Protein AF-A0A355XSA1-F1 (afdb_monomer_lite)

Secondary structure (DSSP, 8-state):
-PPP-HHHHHHHHHHTTSEE--S---TT--SS-EEEE-TT--EEEE-HIIIIIT----TTTSPSSSS--SSPPPB-HHHHHHH-HHHHHHHGGGS-TT----B-GGGGTT------

pLDDT: mean 87.04, std 13.86, range [40.59, 98.75]

Radius of gyration: 16.14 Å; chains: 1; bounding box: 44×33×39 Å

Structure (mmCIF, N/CA/C/O backbone):
data_AF-A0A355XSA1-F1
#
_entry.id   AF-A0A355XSA1-F1
#
loop_
_atom_site.group_PDB
_atom_site.id
_atom_site.type_symbol
_atom_site.label_atom_id
_atom_site.label_alt_id
_atom_site.label_comp_id
_atom_site.label_asym_id
_atom_site.label_entity_id
_atom_site.label_seq_id
_atom_site.pdbx_PDB_ins_code
_atom_site.Cartn_x
_atom_site.Cartn_y
_atom_site.Cartn_z
_atom_site.occupancy
_atom_site.B_iso_or_equiv
_atom_site.auth_seq_id
_atom_site.auth_comp_id
_atom_site.auth_asym_id
_atom_site.auth_atom_id
_atom_site.pdbx_PDB_model_num
ATOM 1 N N . MET A 1 1 ? -21.747 13.529 6.418 1.00 57.88 1 MET A N 1
ATOM 2 C CA . MET A 1 1 ? -20.567 12.806 5.899 1.00 57.88 1 MET A CA 1
ATOM 3 C C . MET A 1 1 ? -20.418 11.531 6.701 1.00 57.88 1 MET A C 1
ATOM 5 O O . MET A 1 1 ? -20.405 11.619 7.922 1.00 57.88 1 MET A O 1
ATOM 9 N N . SER A 1 2 ? -20.384 10.373 6.045 1.00 77.06 2 SER A N 1
ATOM 10 C CA . SER A 1 2 ? -20.001 9.115 6.690 1.00 77.06 2 SER A CA 1
ATOM 11 C C . SER A 1 2 ? -18.495 9.126 6.955 1.00 77.06 2 SER A C 1
ATOM 13 O O . SER A 1 2 ? -17.724 9.614 6.130 1.00 77.06 2 SER A O 1
ATOM 15 N N . LEU A 1 3 ? -18.091 8.639 8.125 1.00 93.38 3 LEU A N 1
ATOM 16 C CA . LEU A 1 3 ? -16.687 8.458 8.486 1.00 93.38 3 LEU A CA 1
ATOM 17 C C . LEU A 1 3 ? -16.184 7.123 7.923 1.00 93.38 3 LEU A C 1
ATOM 19 O O . LEU A 1 3 ? -16.966 6.179 7.827 1.00 93.38 3 LEU A O 1
ATOM 23 N N . PHE A 1 4 ? -14.899 7.044 7.572 1.00 96.00 4 PHE A N 1
ATOM 24 C CA . PHE A 1 4 ? -14.307 5.809 7.057 1.00 96.00 4 PHE A CA 1
ATOM 25 C C . PHE A 1 4 ? -14.187 4.726 8.131 1.00 96.00 4 PHE A C 1
ATOM 27 O O . PHE A 1 4 ? -13.871 5.004 9.289 1.00 96.00 4 PHE A O 1
ATOM 34 N N . THR A 1 5 ? -14.421 3.489 7.712 1.00 97.75 5 THR A N 1
ATOM 35 C CA . THR A 1 5 ? -14.353 2.265 8.515 1.00 97.75 5 THR A CA 1
ATOM 36 C C . THR A 1 5 ? -13.221 1.354 8.033 1.00 97.75 5 THR A C 1
ATOM 38 O O . THR A 1 5 ? -12.612 1.596 6.987 1.00 97.75 5 THR A O 1
ATOM 41 N N . ILE A 1 6 ? -12.966 0.255 8.754 1.00 98.25 6 ILE A N 1
ATOM 42 C CA . ILE A 1 6 ? -11.968 -0.739 8.330 1.00 98.25 6 ILE A CA 1
ATOM 43 C C . ILE A 1 6 ? -12.316 -1.367 6.972 1.00 98.25 6 ILE A C 1
ATOM 45 O O . ILE A 1 6 ? -11.428 -1.638 6.166 1.00 98.25 6 ILE A O 1
ATOM 49 N N . GLU A 1 7 ? -13.604 -1.528 6.668 1.00 98.38 7 GLU A N 1
ATOM 50 C CA . GLU A 1 7 ? -14.068 -2.058 5.382 1.00 98.38 7 GLU A CA 1
ATOM 51 C C . GLU A 1 7 ? -13.709 -1.117 4.227 1.00 98.38 7 GLU A C 1
ATOM 53 O O . GLU A 1 7 ? -13.369 -1.566 3.131 1.00 98.38 7 GLU A O 1
ATOM 58 N N . ASP A 1 8 ? -13.728 0.196 4.466 1.00 98.00 8 ASP A N 1
ATOM 59 C CA . ASP A 1 8 ? -13.303 1.181 3.473 1.00 98.00 8 ASP A CA 1
ATOM 60 C C . ASP A 1 8 ? -11.792 1.099 3.230 1.00 98.00 8 ASP A C 1
ATOM 62 O O . ASP A 1 8 ? -11.349 1.204 2.086 1.00 98.00 8 ASP A O 1
ATOM 66 N N . MET A 1 9 ? -10.998 0.828 4.272 1.00 98.38 9 MET A N 1
ATOM 67 C CA . MET A 1 9 ? -9.553 0.602 4.131 1.00 98.38 9 MET A CA 1
ATOM 68 C C . MET A 1 9 ? -9.256 -0.683 3.359 1.00 98.38 9 MET A C 1
ATOM 70 O O . MET A 1 9 ? -8.373 -0.705 2.503 1.00 98.38 9 MET A O 1
ATOM 74 N N . GLN A 1 10 ? -10.022 -1.747 3.601 1.00 98.62 10 GLN A N 1
ATOM 75 C CA . GLN A 1 10 ? -9.908 -2.999 2.853 1.00 98.62 10 GLN A CA 1
ATOM 76 C C . GLN A 1 10 ? -10.260 -2.803 1.372 1.00 98.62 10 GLN A C 1
ATOM 78 O O . GLN A 1 10 ? -9.518 -3.270 0.505 1.00 98.62 10 GLN A O 1
ATOM 83 N N . LYS A 1 11 ? -11.327 -2.053 1.062 1.00 98.25 11 LYS A N 1
ATOM 84 C CA . LYS A 1 11 ? -11.684 -1.684 -0.321 1.00 98.25 11 LYS A CA 1
ATOM 85 C C . LYS A 1 11 ? -10.604 -0.827 -0.975 1.00 98.25 11 LYS A C 1
ATOM 87 O O . LYS A 1 11 ? -10.234 -1.082 -2.118 1.00 98.25 11 LYS A O 1
ATOM 92 N N . ALA A 1 12 ? -10.070 0.158 -0.256 1.00 97.44 12 ALA A N 1
ATOM 93 C CA . ALA A 1 12 ? -8.989 0.998 -0.754 1.00 97.44 12 ALA A CA 1
ATOM 94 C C . ALA A 1 12 ? -7.725 0.190 -1.059 1.00 97.44 12 ALA A C 1
ATOM 96 O O . ALA A 1 12 ? -7.102 0.387 -2.102 1.00 97.44 12 ALA A O 1
ATOM 97 N N . ALA A 1 13 ? -7.369 -0.750 -0.182 1.00 98.00 13 ALA A N 1
ATOM 98 C CA . ALA A 1 13 ? -6.248 -1.642 -0.415 1.00 98.00 13 ALA A CA 1
ATOM 99 C C . ALA A 1 13 ? -6.466 -2.513 -1.653 1.00 98.00 13 ALA A C 1
ATOM 101 O O . ALA A 1 13 ? -5.574 -2.597 -2.494 1.00 98.00 13 ALA A O 1
ATOM 102 N N . ALA A 1 14 ? -7.661 -3.092 -1.802 1.00 98.12 14 ALA A N 1
ATOM 103 C CA . ALA A 1 14 ? -8.019 -3.892 -2.969 1.00 98.12 14 ALA A CA 1
ATOM 104 C C . ALA A 1 14 ? -7.949 -3.070 -4.266 1.00 98.12 14 ALA A C 1
ATOM 106 O O . ALA A 1 14 ? -7.400 -3.534 -5.262 1.00 98.12 14 ALA A O 1
ATOM 107 N N . PHE A 1 15 ? -8.414 -1.817 -4.245 1.00 96.56 15 PHE A N 1
ATOM 108 C CA . PHE A 1 15 ? -8.309 -0.911 -5.391 1.00 96.56 15 PHE A CA 1
ATOM 109 C C . PHE A 1 15 ? -6.858 -0.542 -5.738 1.00 96.56 15 PHE A C 1
ATOM 111 O O . PHE A 1 15 ? -6.558 -0.187 -6.875 1.00 96.56 15 PHE A O 1
ATOM 118 N N . ARG A 1 16 ? -5.937 -0.688 -4.784 1.00 95.94 16 ARG A N 1
ATOM 119 C CA . ARG A 1 16 ? -4.489 -0.564 -4.992 1.00 95.94 16 ARG A CA 1
ATOM 120 C C . ARG A 1 16 ? -3.782 -1.888 -5.282 1.00 95.94 16 ARG A C 1
ATOM 122 O O . ARG A 1 16 ? -2.551 -1.944 -5.263 1.00 95.94 16 ARG A O 1
ATOM 129 N N . GLY A 1 17 ? -4.540 -2.956 -5.519 1.00 96.00 17 GLY A N 1
ATOM 130 C CA . GLY A 1 17 ? -3.990 -4.275 -5.819 1.00 96.00 17 GLY A CA 1
ATOM 131 C C . GLY A 1 17 ? -3.516 -5.074 -4.614 1.00 96.00 17 GLY A C 1
ATOM 132 O O . GLY A 1 17 ? -2.810 -6.063 -4.773 1.00 96.00 17 GLY A O 1
ATOM 133 N N . GLY A 1 18 ? -3.833 -4.633 -3.401 1.00 97.25 18 GLY A N 1
ATOM 134 C CA . GLY A 1 18 ? -3.333 -5.227 -2.171 1.00 97.25 18 GLY A CA 1
ATOM 135 C C . GLY A 1 18 ? -4.417 -5.521 -1.142 1.00 97.25 18 GLY A C 1
ATOM 136 O O . GLY A 1 18 ? -5.593 -5.683 -1.462 1.00 97.25 18 GLY A O 1
ATOM 137 N N . LYS A 1 19 ? -4.003 -5.619 0.122 1.00 98.56 19 LYS A N 1
ATOM 138 C CA . LYS A 1 19 ? -4.853 -5.957 1.268 1.00 98.56 19 LYS A CA 1
ATOM 139 C C . LYS A 1 19 ? -4.554 -5.033 2.443 1.00 98.56 19 LYS A C 1
ATOM 141 O O . LYS A 1 19 ? -3.395 -4.730 2.710 1.00 98.56 19 LYS A O 1
ATOM 146 N N . CYS A 1 20 ? -5.593 -4.623 3.160 1.00 98.69 20 CYS A N 1
ATOM 147 C CA . CYS A 1 20 ? -5.446 -4.137 4.526 1.00 98.69 20 CYS A CA 1
ATOM 148 C C . CYS A 1 20 ? -5.480 -5.375 5.430 1.00 98.69 20 CYS A C 1
ATOM 150 O O . CYS A 1 20 ? -6.414 -6.173 5.344 1.00 98.69 20 CYS A O 1
ATOM 152 N N . LEU A 1 21 ? -4.423 -5.581 6.209 1.00 98.75 21 LEU A N 1
ATOM 153 C CA . LEU A 1 21 ? -4.255 -6.735 7.093 1.00 98.75 21 LEU A CA 1
ATOM 154 C C . LEU A 1 21 ? -4.812 -6.477 8.498 1.00 98.75 21 LEU A C 1
ATOM 156 O O . LEU A 1 21 ? -5.050 -7.430 9.237 1.00 98.75 21 LEU A O 1
ATOM 160 N N . SER A 1 22 ? -5.019 -5.211 8.867 1.00 98.50 22 SER A N 1
ATOM 161 C CA . SER A 1 22 ? -5.683 -4.851 10.117 1.00 98.50 22 SER A CA 1
ATOM 162 C C . SER A 1 22 ? -7.142 -5.319 10.119 1.00 98.50 22 SER A C 1
ATOM 164 O O . SER A 1 22 ? -7.861 -5.177 9.129 1.00 98.50 22 SER A O 1
ATOM 166 N N . ALA A 1 23 ? -7.579 -5.873 11.250 1.00 98.12 23 ALA A N 1
ATOM 167 C CA . ALA A 1 23 ? -8.949 -6.356 11.433 1.00 98.12 23 ALA A CA 1
ATOM 168 C C . ALA A 1 23 ? -9.912 -5.260 11.917 1.00 98.12 23 ALA A C 1
ATOM 170 O O . ALA A 1 23 ? -11.117 -5.364 11.707 1.00 98.12 23 ALA A O 1
ATOM 171 N N . GLU A 1 24 ? -9.384 -4.208 12.543 1.00 97.31 24 GLU A N 1
ATOM 172 C CA . GLU A 1 24 ? -10.166 -3.130 13.140 1.00 97.31 24 GLU A CA 1
ATOM 173 C C . GLU A 1 24 ? -9.478 -1.772 12.978 1.00 97.31 24 GLU A C 1
ATOM 175 O O . GLU A 1 24 ? -8.263 -1.681 12.790 1.00 97.31 24 GLU A O 1
ATOM 180 N N . MET A 1 25 ? -10.284 -0.714 13.053 1.00 97.44 25 MET A N 1
ATOM 181 C CA . MET A 1 25 ? -9.837 0.665 13.216 1.00 97.44 25 MET A CA 1
ATOM 182 C C . MET A 1 25 ? -10.912 1.457 13.958 1.00 97.44 25 MET A C 1
ATOM 184 O O . MET A 1 25 ? -12.104 1.156 13.843 1.00 97.44 25 MET A O 1
ATOM 188 N N . THR A 1 26 ? -10.511 2.522 14.645 1.00 97.88 26 THR A N 1
ATOM 189 C CA . THR A 1 26 ? -11.465 3.519 15.133 1.00 97.88 26 THR A CA 1
ATOM 190 C C . THR A 1 26 ? -12.102 4.225 13.935 1.00 97.88 26 THR A C 1
ATOM 192 O O . THR A 1 26 ? -11.406 4.760 13.073 1.00 97.88 26 THR A O 1
ATOM 195 N N . GLN A 1 27 ? -13.434 4.224 13.859 1.00 97.56 27 GLN A N 1
ATOM 196 C CA . GLN A 1 27 ? -14.155 4.851 12.752 1.00 97.56 27 GLN A CA 1
ATOM 197 C C . GLN A 1 27 ? -13.793 6.340 12.635 1.00 97.56 27 GLN A C 1
ATOM 199 O O . GLN A 1 27 ? -13.964 7.112 13.576 1.00 97.56 27 GLN A O 1
ATOM 204 N N . GLY A 1 28 ? -13.339 6.749 11.451 1.00 96.44 28 GLY A N 1
ATOM 205 C CA . GLY A 1 28 ? -12.919 8.120 11.165 1.00 96.44 28 GLY A CA 1
ATOM 206 C C . GLY A 1 28 ? -11.522 8.491 11.662 1.00 96.44 28 GLY A C 1
ATOM 207 O O . GLY A 1 28 ? -11.154 9.656 11.535 1.00 96.44 28 GLY A O 1
ATOM 208 N N . ASP A 1 29 ? -10.748 7.545 12.193 1.00 97.56 29 ASP A N 1
ATOM 209 C CA . ASP A 1 29 ? -9.342 7.764 12.531 1.00 97.56 29 ASP A CA 1
ATOM 210 C C . ASP A 1 29 ? -8.465 7.678 11.275 1.00 97.56 29 ASP A C 1
ATOM 212 O O . ASP A 1 29 ? -8.482 6.694 10.537 1.00 97.56 29 ASP A O 1
ATOM 216 N N . TRP A 1 30 ? -7.706 8.741 11.025 1.00 97.31 30 TRP A N 1
ATOM 217 C CA . TRP A 1 30 ? -6.832 8.885 9.862 1.00 97.31 30 TRP A CA 1
ATOM 218 C C . TRP A 1 30 ? -5.346 8.744 10.192 1.00 97.31 30 TRP A C 1
ATOM 220 O O . TRP A 1 30 ? -4.519 8.684 9.276 1.00 97.31 30 TRP A O 1
ATOM 230 N N . ASP A 1 31 ? -5.010 8.751 11.479 1.00 97.88 31 ASP A N 1
ATOM 231 C CA . ASP A 1 31 ? -3.659 8.913 12.003 1.00 97.88 31 ASP A CA 1
ATOM 232 C C . ASP A 1 31 ? -3.079 7.591 12.484 1.00 97.88 31 ASP A C 1
ATOM 234 O O . ASP A 1 31 ? -1.898 7.331 12.244 1.00 97.88 31 ASP A O 1
ATOM 238 N N . THR A 1 32 ? -3.901 6.740 13.104 1.00 98.25 32 THR A N 1
ATOM 239 C CA . THR A 1 32 ? -3.441 5.437 13.588 1.00 98.25 32 THR A CA 1
ATOM 240 C C . THR A 1 32 ? -2.956 4.570 12.419 1.00 98.25 32 THR A C 1
ATOM 242 O O . THR A 1 32 ? -3.703 4.347 11.460 1.00 98.25 32 THR A O 1
ATOM 245 N N . PRO A 1 33 ? -1.703 4.078 12.457 1.00 98.50 33 PRO A N 1
ATOM 246 C CA . PRO A 1 33 ? -1.187 3.214 11.409 1.00 98.50 33 PRO A CA 1
ATOM 247 C C . PRO A 1 33 ? -1.922 1.873 11.344 1.00 98.50 33 PRO A C 1
ATOM 249 O O . PRO A 1 33 ? -2.236 1.268 12.366 1.00 98.50 33 PRO A O 1
ATOM 252 N N . LEU A 1 34 ? -2.153 1.403 10.121 1.00 98.75 34 LEU A N 1
ATOM 253 C CA . LEU A 1 34 ? -2.680 0.076 9.819 1.00 98.75 34 LEU A CA 1
ATOM 254 C C . LEU A 1 34 ? -1.610 -0.750 9.102 1.00 98.75 34 LEU A C 1
ATOM 256 O O . LEU A 1 34 ? -0.662 -0.203 8.531 1.00 98.75 34 LEU A O 1
ATOM 260 N N . GLU A 1 35 ? -1.795 -2.065 9.111 1.00 98.75 35 GLU A N 1
ATOM 261 C CA . GLU A 1 35 ? -0.953 -3.010 8.387 1.00 98.75 35 GLU A CA 1
ATOM 262 C C . GLU A 1 35 ? -1.508 -3.234 6.979 1.00 98.75 35 GLU A C 1
ATOM 264 O O . GLU A 1 35 ? -2.699 -3.502 6.795 1.00 98.75 35 GLU A O 1
ATOM 269 N N . TRP A 1 36 ? -0.639 -3.164 5.975 1.00 98.69 36 TRP A N 1
ATOM 270 C CA . TRP A 1 36 ? -0.992 -3.302 4.564 1.00 98.69 36 TRP A CA 1
ATOM 271 C C . TRP A 1 36 ? -0.102 -4.335 3.882 1.00 98.69 36 TRP A C 1
ATOM 273 O O . TRP A 1 36 ? 1.007 -4.627 4.329 1.00 98.69 36 TRP A O 1
ATOM 283 N N . GLN A 1 37 ? -0.581 -4.871 2.766 1.00 98.44 37 GLN A N 1
ATOM 284 C CA . GLN A 1 37 ? 0.179 -5.731 1.870 1.00 98.44 37 GLN A CA 1
ATOM 285 C C . GLN A 1 37 ? -0.086 -5.326 0.419 1.00 98.44 37 GLN A C 1
ATOM 287 O O . GLN A 1 37 ? -1.246 -5.193 0.041 1.00 98.44 37 GLN A O 1
ATOM 292 N N . CYS A 1 38 ? 0.949 -5.147 -0.404 1.00 96.56 38 CYS A N 1
ATOM 293 C CA . CYS A 1 38 ? 0.774 -4.909 -1.844 1.00 96.56 38 CYS A CA 1
ATOM 294 C C . CYS A 1 38 ? 0.630 -6.220 -2.640 1.00 96.56 38 CYS A C 1
ATOM 296 O O . CYS A 1 38 ? 0.771 -7.308 -2.081 1.00 96.56 38 CYS A O 1
ATOM 298 N N . ALA A 1 39 ? 0.386 -6.119 -3.950 1.00 95.06 39 ALA A N 1
ATOM 299 C CA . ALA A 1 39 ? 0.267 -7.271 -4.851 1.00 95.06 39 ALA A CA 1
ATOM 300 C C . ALA A 1 39 ? 1.495 -8.202 -4.828 1.00 95.06 39 ALA A C 1
ATOM 302 O O . ALA A 1 39 ? 1.348 -9.417 -4.901 1.00 95.06 39 ALA A O 1
ATOM 303 N N . GLU A 1 40 ? 2.692 -7.635 -4.643 1.00 91.75 40 GLU A N 1
ATOM 304 C CA . GLU A 1 40 ? 3.965 -8.369 -4.560 1.00 91.75 40 GLU A CA 1
ATOM 305 C C . GLU A 1 40 ? 4.186 -9.059 -3.204 1.00 91.75 40 GLU A C 1
ATOM 307 O O . GLU A 1 40 ? 5.194 -9.724 -2.985 1.00 91.75 40 GLU A O 1
ATOM 312 N N . GLY A 1 41 ? 3.262 -8.889 -2.256 1.00 95.38 41 GLY A N 1
ATOM 313 C CA . GLY A 1 41 ? 3.334 -9.509 -0.936 1.00 95.38 41 GLY A CA 1
ATOM 314 C C . GLY A 1 41 ? 4.116 -8.715 0.113 1.00 95.38 41 GLY A C 1
ATOM 315 O O . GLY A 1 41 ? 4.056 -9.094 1.288 1.00 95.38 41 GLY A O 1
ATOM 316 N N . HIS A 1 42 ? 4.771 -7.604 -0.255 1.00 94.81 42 HIS A N 1
ATOM 317 C CA . HIS A 1 42 ? 5.450 -6.718 0.697 1.00 94.81 42 HIS A CA 1
ATOM 318 C C . HIS A 1 42 ? 4.468 -6.184 1.734 1.00 94.81 42 HIS A C 1
ATOM 320 O O . HIS A 1 42 ? 3.392 -5.692 1.382 1.00 94.81 42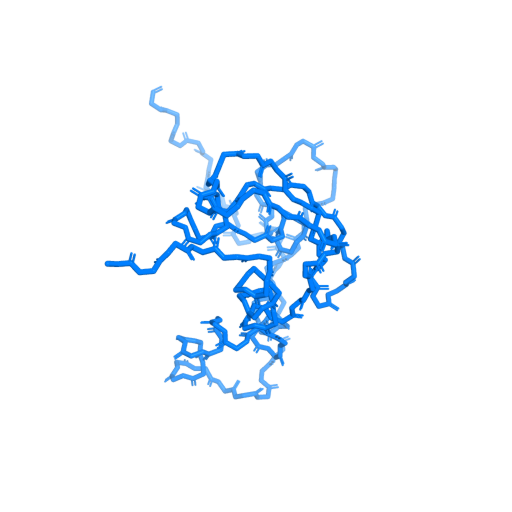 HIS A O 1
ATOM 326 N N . ARG A 1 43 ? 4.855 -6.271 3.008 1.00 98.00 43 ARG A N 1
ATOM 327 C CA . ARG A 1 43 ? 4.077 -5.770 4.142 1.00 98.00 43 ARG A CA 1
ATOM 328 C C . ARG A 1 43 ? 4.654 -4.453 4.623 1.00 98.00 43 ARG A C 1
ATOM 330 O O . ARG A 1 43 ? 5.869 -4.322 4.730 1.00 98.00 43 ARG A O 1
ATOM 337 N N . PHE A 1 44 ? 3.786 -3.498 4.919 1.00 97.62 44 PHE A N 1
ATOM 338 C CA . PHE A 1 44 ? 4.195 -2.188 5.402 1.00 97.62 44 PHE A CA 1
ATOM 339 C C . PHE A 1 44 ? 3.113 -1.568 6.280 1.00 97.62 44 PHE A C 1
ATOM 341 O O . PHE A 1 44 ? 1.922 -1.844 6.125 1.00 97.62 44 PHE A O 1
ATOM 348 N N . THR A 1 45 ? 3.551 -0.688 7.171 1.00 98.25 45 THR A N 1
ATOM 349 C CA . THR A 1 45 ? 2.695 0.028 8.113 1.00 98.25 45 THR A CA 1
ATOM 350 C C . THR A 1 45 ? 2.534 1.471 7.646 1.00 98.25 45 THR A C 1
ATOM 352 O O . THR A 1 45 ? 3.521 2.160 7.385 1.00 98.25 45 THR A O 1
ATOM 355 N N . ALA A 1 46 ? 1.295 1.943 7.526 1.00 98.12 46 ALA A N 1
ATOM 356 C CA . ALA A 1 46 ? 0.995 3.323 7.143 1.00 98.12 46 ALA A CA 1
ATOM 357 C C . ALA A 1 46 ? -0.383 3.741 7.663 1.00 98.12 46 ALA A C 1
ATOM 359 O O . ALA A 1 46 ? -1.280 2.910 7.805 1.00 98.12 46 ALA A O 1
ATOM 360 N N . SER A 1 47 ? -0.577 5.029 7.934 1.00 98.25 47 SER A N 1
ATOM 361 C CA . SER A 1 47 ? -1.895 5.540 8.320 1.00 98.25 47 SER A CA 1
ATOM 362 C C . SER A 1 47 ? -2.812 5.722 7.103 1.00 98.25 47 SER A C 1
ATOM 364 O O . SER A 1 47 ? -2.315 5.934 5.987 1.00 98.25 47 SER A O 1
ATOM 366 N N . PRO A 1 48 ? -4.148 5.707 7.285 1.00 98.06 48 PRO A N 1
ATOM 367 C CA . PRO A 1 48 ? -5.091 6.040 6.220 1.00 98.06 48 PRO A CA 1
ATOM 368 C C . PRO A 1 48 ? -4.783 7.373 5.539 1.00 98.06 48 PRO A C 1
ATOM 370 O O . PRO A 1 48 ? -4.947 7.485 4.328 1.00 98.06 48 PRO A O 1
ATOM 373 N N . ARG A 1 49 ? -4.277 8.378 6.270 1.00 97.69 49 ARG A N 1
ATOM 374 C CA . ARG A 1 49 ? -3.875 9.659 5.667 1.00 97.69 49 ARG A CA 1
ATOM 375 C C . ARG A 1 49 ? -2.717 9.502 4.697 1.00 97.69 49 ARG A C 1
ATOM 377 O O . ARG A 1 49 ? -2.786 10.039 3.597 1.00 97.69 49 ARG A O 1
ATOM 384 N N . VAL A 1 50 ? -1.674 8.771 5.077 1.00 96.75 50 VAL A N 1
ATOM 385 C CA . VAL A 1 50 ? -0.516 8.530 4.202 1.00 96.75 50 VAL A CA 1
ATOM 386 C C . VAL A 1 50 ? -0.944 7.771 2.949 1.00 96.75 50 VAL A C 1
ATOM 388 O O . VAL A 1 50 ? -0.563 8.149 1.841 1.00 96.75 50 VAL A O 1
ATOM 391 N N . VAL A 1 51 ? -1.787 6.750 3.126 1.00 96.38 51 VAL A N 1
ATOM 392 C CA . VAL A 1 51 ? -2.288 5.925 2.028 1.00 96.38 51 VAL A CA 1
ATOM 393 C C . VAL A 1 51 ? -3.225 6.731 1.136 1.00 96.38 51 VAL A C 1
ATOM 395 O O . VAL A 1 51 ? -2.890 6.998 -0.012 1.00 96.38 51 VAL A O 1
ATOM 398 N N . LEU A 1 52 ? -4.382 7.152 1.637 1.00 95.31 52 LEU A N 1
ATOM 399 C CA . LEU A 1 52 ? -5.467 7.706 0.828 1.00 95.31 52 LEU A CA 1
ATOM 400 C C . LEU A 1 52 ? -5.242 9.154 0.396 1.00 95.31 52 LEU A C 1
ATOM 402 O O . LEU A 1 52 ? -5.522 9.477 -0.754 1.00 95.31 52 LEU A O 1
ATOM 406 N N . LEU A 1 53 ? -4.757 10.016 1.295 1.00 94.31 53 LEU A N 1
ATOM 407 C CA . LEU A 1 53 ? -4.567 11.442 1.004 1.00 94.31 53 LEU A CA 1
ATOM 408 C C . LEU A 1 53 ? -3.176 11.719 0.425 1.00 94.31 53 LEU A C 1
ATOM 410 O O . LEU A 1 53 ? -3.052 12.480 -0.527 1.00 94.31 53 LEU A O 1
ATOM 414 N N . GLY A 1 54 ? -2.139 11.092 0.986 1.00 93.75 54 GLY A N 1
ATOM 415 C CA . GLY A 1 54 ? -0.761 11.243 0.516 1.00 93.75 54 GLY A CA 1
ATOM 416 C C . GLY A 1 54 ? -0.457 10.468 -0.767 1.00 93.75 54 GLY A C 1
ATOM 417 O O . GLY A 1 54 ? 0.527 10.757 -1.438 1.00 93.75 54 GLY A O 1
ATOM 418 N N . GLY A 1 55 ? -1.276 9.473 -1.120 1.00 91.38 55 GLY A N 1
ATOM 419 C CA . GLY A 1 55 ? -1.060 8.652 -2.314 1.00 91.38 55 GLY A CA 1
ATOM 420 C C . GLY A 1 55 ? 0.046 7.599 -2.165 1.00 91.38 55 GLY A C 1
ATOM 421 O O . GLY A 1 55 ? 0.219 6.775 -3.060 1.00 91.38 55 GLY A O 1
ATOM 422 N N . HIS A 1 56 ? 0.761 7.563 -1.037 1.00 91.88 56 HIS A N 1
ATOM 423 C CA . HIS A 1 56 ? 1.840 6.605 -0.803 1.00 91.88 56 HIS A CA 1
ATOM 424 C C . HIS A 1 56 ? 1.288 5.190 -0.648 1.00 91.88 56 HIS A C 1
ATOM 426 O O . HIS A 1 56 ? 0.230 4.988 -0.055 1.00 91.88 56 HIS A O 1
ATOM 432 N N . TRP A 1 57 ? 1.998 4.196 -1.176 1.00 93.69 57 TRP A N 1
ATOM 433 C CA . TRP A 1 57 ? 1.577 2.801 -1.094 1.00 93.69 57 TRP A CA 1
ATOM 434 C C . TRP A 1 57 ? 2.697 1.919 -0.556 1.00 93.69 57 TRP A C 1
ATOM 436 O O . TRP A 1 57 ? 3.011 2.004 0.624 1.00 93.69 57 TRP A O 1
ATOM 446 N N . CYS A 1 58 ? 3.314 1.095 -1.395 1.00 93.19 58 CYS A N 1
ATOM 447 C CA . CYS A 1 58 ? 4.368 0.190 -0.974 1.00 93.19 58 CYS A CA 1
ATOM 448 C C . CYS A 1 58 ? 5.751 0.823 -1.196 1.00 93.19 58 CYS A C 1
ATOM 450 O O . CYS A 1 58 ? 6.091 1.113 -2.346 1.00 93.19 58 CYS A O 1
ATOM 452 N N . PRO A 1 59 ? 6.568 1.004 -0.143 1.00 89.00 59 PRO A N 1
ATOM 453 C CA . PRO A 1 59 ? 7.909 1.575 -0.281 1.00 89.00 59 PRO A CA 1
ATOM 454 C C . PRO A 1 59 ? 8.867 0.666 -1.064 1.00 89.00 59 PRO A C 1
ATOM 456 O O . PRO A 1 59 ? 9.783 1.160 -1.719 1.00 89.00 59 PRO A O 1
ATOM 459 N N . ASP A 1 60 ? 8.641 -0.648 -1.028 1.00 87.06 60 ASP A N 1
ATOM 460 C CA . ASP A 1 60 ? 9.474 -1.634 -1.725 1.00 87.06 60 ASP A CA 1
ATOM 461 C C . ASP A 1 60 ? 9.105 -1.769 -3.210 1.00 87.06 60 ASP A C 1
ATOM 463 O O . ASP A 1 60 ? 9.927 -2.197 -4.011 1.00 87.06 60 ASP A O 1
ATOM 467 N N . CYS A 1 61 ? 7.896 -1.358 -3.611 1.00 86.88 61 CYS A N 1
ATOM 468 C CA . CYS A 1 61 ? 7.521 -1.271 -5.028 1.00 86.88 61 CYS A CA 1
ATOM 469 C C . CYS A 1 61 ? 7.969 0.041 -5.681 1.00 86.88 61 CYS A C 1
ATOM 471 O O . CYS A 1 61 ? 7.963 0.130 -6.906 1.00 86.88 61 CYS A O 1
ATOM 473 N N . MET A 1 62 ? 8.315 1.068 -4.897 1.00 82.25 62 MET A N 1
ATOM 474 C CA . MET A 1 62 ? 8.823 2.310 -5.467 1.00 82.25 62 MET A CA 1
ATOM 475 C C . MET A 1 62 ? 10.305 2.172 -5.857 1.00 82.25 62 MET A C 1
ATOM 477 O O . MET A 1 62 ? 11.084 1.566 -5.107 1.00 82.25 62 MET A O 1
ATOM 481 N N . PRO A 1 63 ? 10.694 2.738 -7.013 1.00 73.06 63 PRO A N 1
ATOM 482 C CA . PRO A 1 63 ? 12.074 2.750 -7.487 1.00 73.06 63 PRO A CA 1
ATOM 483 C C . PRO A 1 63 ? 12.982 3.572 -6.556 1.00 73.06 63 PRO A C 1
ATOM 485 O O . PRO A 1 63 ? 12.552 4.518 -5.892 1.00 73.06 63 PRO A O 1
ATOM 488 N N . TRP A 1 64 ? 14.252 3.185 -6.513 1.00 64.81 64 TRP A N 1
ATOM 489 C CA . TRP A 1 64 ? 15.355 3.835 -5.785 1.00 64.81 64 TRP A CA 1
ATOM 490 C C . TRP A 1 64 ? 15.845 5.084 -6.568 1.00 64.81 64 TRP A C 1
ATOM 492 O O . TRP A 1 64 ? 15.791 4.986 -7.786 1.00 64.81 64 TRP A O 1
ATOM 502 N N . PRO A 1 65 ? 16.250 6.247 -5.974 1.00 57.47 65 PRO A N 1
ATOM 503 C CA . PRO A 1 65 ? 17.316 6.368 -4.969 1.00 57.47 65 PRO A CA 1
ATOM 504 C C . PRO A 1 65 ? 16.957 6.724 -3.532 1.00 57.47 65 PRO A C 1
ATOM 506 O O . PRO A 1 65 ? 17.802 7.152 -2.753 1.00 57.47 65 PRO A O 1
ATOM 509 N N . TYR A 1 66 ? 15.710 6.528 -3.127 1.00 55.44 66 TYR A N 1
ATOM 510 C CA . TYR A 1 66 ? 15.210 7.104 -1.878 1.00 55.44 66 TYR A CA 1
ATOM 511 C C . TYR A 1 66 ? 15.596 6.371 -0.569 1.00 55.44 66 TYR A C 1
ATOM 513 O O . TYR A 1 66 ? 15.032 6.694 0.477 1.00 55.44 66 TYR A O 1
ATOM 521 N N . ARG A 1 67 ? 16.517 5.391 -0.578 1.00 57.56 67 ARG A N 1
ATOM 522 C CA . ARG A 1 67 ? 16.969 4.643 0.625 1.00 57.56 67 ARG A CA 1
ATOM 523 C C . ARG A 1 67 ? 18.460 4.300 0.546 1.00 57.56 67 ARG A C 1
ATOM 525 O O . ARG A 1 67 ? 18.955 4.102 -0.542 1.00 57.56 67 ARG A O 1
ATOM 532 N N . ASP A 1 68 ? 19.191 4.155 1.646 1.00 58.97 68 ASP A N 1
ATOM 533 C CA . ASP A 1 68 ? 20.609 3.736 1.598 1.00 58.97 68 ASP A CA 1
ATOM 534 C C . ASP A 1 68 ? 20.747 2.208 1.387 1.00 58.97 68 ASP A C 1
ATOM 536 O O . ASP A 1 68 ? 21.215 1.477 2.258 1.00 58.97 68 ASP A O 1
ATOM 540 N N . GLU A 1 69 ? 20.278 1.699 0.244 1.00 62.41 69 GLU A N 1
ATOM 541 C CA . GLU A 1 69 ? 20.333 0.277 -0.123 1.00 62.41 69 GLU A CA 1
ATOM 542 C C . GLU A 1 69 ? 21.398 0.028 -1.211 1.00 62.41 69 GLU A C 1
ATOM 544 O O . GLU A 1 69 ? 21.481 0.794 -2.170 1.00 62.41 69 GLU A O 1
ATOM 549 N N . PRO A 1 70 ? 22.207 -1.048 -1.107 1.00 58.75 70 PRO A N 1
ATOM 550 C CA . PRO A 1 70 ? 23.322 -1.305 -2.025 1.00 58.75 70 PRO A CA 1
ATOM 551 C C . PRO A 1 70 ? 22.888 -1.735 -3.433 1.00 58.75 70 PRO A C 1
ATOM 553 O O . PRO A 1 70 ? 23.697 -1.669 -4.354 1.00 58.75 70 PRO A O 1
ATOM 556 N N . ASN A 1 71 ? 21.635 -2.172 -3.601 1.00 60.97 71 ASN A N 1
ATOM 557 C CA . ASN A 1 71 ? 21.084 -2.599 -4.882 1.00 60.97 71 ASN A CA 1
ATOM 558 C C . ASN A 1 71 ? 19.8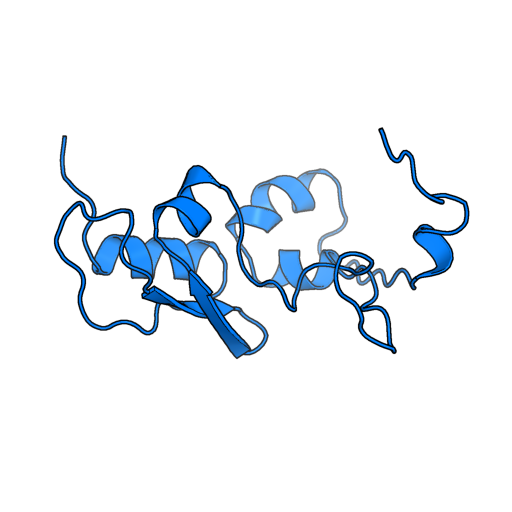41 -1.760 -5.209 1.00 60.97 71 ASN A C 1
ATOM 560 O O . ASN A 1 71 ? 18.781 -1.996 -4.621 1.00 60.97 71 ASN A O 1
ATOM 564 N N . PRO A 1 72 ? 19.949 -0.789 -6.127 1.00 68.44 72 PRO A N 1
ATOM 565 C CA . PRO A 1 72 ? 18.821 0.037 -6.515 1.00 68.44 72 PRO A CA 1
ATOM 566 C C . PRO A 1 72 ? 17.731 -0.809 -7.167 1.00 68.44 72 PRO A C 1
ATOM 568 O O . PRO A 1 72 ? 17.997 -1.624 -8.052 1.00 68.44 72 PRO A O 1
ATOM 571 N N . ARG A 1 73 ? 16.486 -0.617 -6.730 1.00 74.62 73 ARG A N 1
ATOM 572 C CA . ARG A 1 73 ? 15.342 -1.279 -7.355 1.00 74.62 73 ARG A CA 1
ATOM 573 C C . ARG A 1 73 ? 15.076 -0.643 -8.721 1.00 74.62 73 ARG A C 1
ATOM 575 O O . ARG A 1 73 ? 14.903 0.581 -8.761 1.00 74.62 73 ARG A O 1
ATOM 582 N N . PRO A 1 74 ? 15.029 -1.440 -9.802 1.00 76.94 74 PRO A N 1
ATOM 583 C CA . PRO A 1 74 ? 14.712 -0.929 -11.123 1.00 76.94 74 PRO A CA 1
ATOM 584 C C . PRO A 1 74 ? 13.277 -0.395 -11.158 1.00 76.94 74 PRO A C 1
ATOM 586 O O . PRO A 1 74 ? 12.406 -0.790 -10.378 1.00 76.94 74 PRO A O 1
ATOM 589 N N . TRP A 1 75 ? 13.031 0.518 -12.083 1.00 78.69 75 TRP A N 1
ATOM 590 C CA . TRP A 1 75 ? 11.721 1.089 -12.350 1.00 78.69 75 TRP A CA 1
ATOM 591 C C . TRP A 1 75 ? 10.914 0.086 -13.192 1.00 78.69 75 TRP A C 1
ATOM 593 O O . TRP A 1 75 ? 11.274 -0.183 -14.334 1.00 78.69 75 TRP A O 1
ATOM 603 N N . HIS A 1 76 ? 9.869 -0.511 -12.605 1.00 85.94 76 HIS A N 1
ATOM 604 C CA . HIS A 1 76 ? 8.991 -1.525 -13.229 1.00 85.94 76 HIS A CA 1
ATOM 605 C C . HIS A 1 76 ? 7.513 -1.172 -12.989 1.00 85.94 76 HIS A C 1
ATOM 607 O O . HIS A 1 76 ? 6.801 -1.850 -12.236 1.00 85.94 76 HIS A O 1
ATOM 613 N N . TRP A 1 77 ? 7.036 -0.072 -13.565 1.00 85.62 77 TRP A N 1
ATOM 614 C CA . TRP A 1 77 ? 5.655 0.372 -13.331 1.00 85.62 77 TRP A CA 1
ATOM 615 C C . TRP A 1 77 ? 4.632 -0.399 -14.143 1.00 85.62 77 TRP A C 1
ATOM 617 O O . TRP A 1 77 ? 3.496 -0.533 -13.699 1.00 85.62 77 TRP A O 1
ATOM 627 N N . ASP A 1 78 ? 5.065 -1.012 -15.235 1.00 87.69 78 ASP A N 1
ATOM 628 C CA . ASP A 1 78 ? 4.316 -1.961 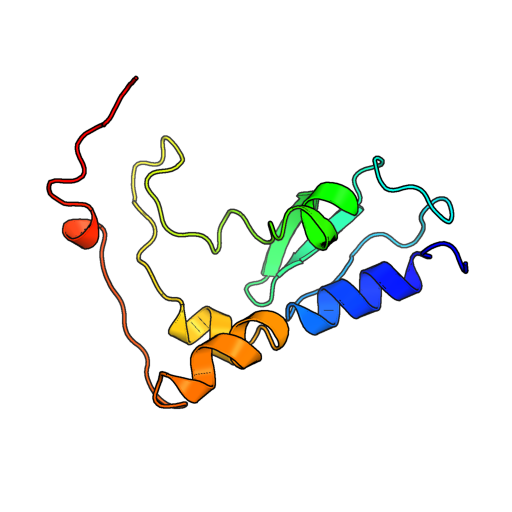-16.048 1.00 87.69 78 ASP A CA 1
ATOM 629 C C . ASP A 1 78 ? 3.804 -3.105 -15.149 1.00 87.69 78 ASP A C 1
ATOM 631 O O . ASP A 1 78 ? 2.615 -3.433 -15.115 1.00 87.69 78 ASP A O 1
ATOM 635 N N . LYS A 1 79 ? 4.685 -3.640 -14.290 1.00 87.50 79 LYS A N 1
ATOM 636 C CA . LYS A 1 79 ? 4.342 -4.669 -13.297 1.00 87.50 79 LYS A CA 1
ATOM 637 C C . LYS A 1 79 ? 3.359 -4.160 -12.239 1.00 87.50 79 LYS A C 1
ATOM 639 O O . LYS A 1 79 ? 2.439 -4.879 -11.852 1.00 87.50 79 LYS A O 1
ATOM 644 N N . VAL A 1 80 ? 3.524 -2.917 -11.781 1.00 88.75 80 VAL A N 1
ATOM 645 C CA . VAL A 1 80 ? 2.592 -2.295 -10.826 1.00 88.75 80 VAL A CA 1
ATOM 646 C C . VAL A 1 80 ? 1.210 -2.122 -11.463 1.00 88.75 80 VAL A C 1
ATOM 648 O O . VAL A 1 80 ? 0.210 -2.468 -10.835 1.00 88.75 80 VAL A O 1
ATOM 651 N N . ALA A 1 81 ? 1.135 -1.642 -12.705 1.00 91.81 81 ALA A N 1
ATOM 652 C CA . ALA A 1 81 ? -0.110 -1.406 -13.431 1.00 91.81 81 ALA A CA 1
ATOM 653 C C . ALA A 1 81 ? -0.922 -2.691 -13.641 1.00 91.81 81 ALA A C 1
ATOM 655 O O . ALA A 1 81 ? -2.142 -2.663 -13.490 1.00 91.81 81 ALA A O 1
ATOM 656 N N . LYS A 1 82 ? -0.261 -3.833 -13.875 1.00 91.00 82 LYS A N 1
ATOM 657 C CA . LYS A 1 82 ? -0.918 -5.148 -14.019 1.00 91.00 82 LYS A CA 1
ATOM 658 C C . LYS A 1 82 ? -1.733 -5.565 -12.789 1.00 91.00 82 LYS A C 1
ATOM 660 O O . LYS A 1 82 ? -2.684 -6.337 -12.914 1.00 91.00 82 LYS A O 1
ATOM 665 N N . HIS A 1 83 ? -1.382 -5.072 -11.600 1.00 91.38 83 HIS A N 1
ATOM 666 C CA . HIS A 1 83 ? -2.012 -5.507 -10.352 1.00 91.38 83 HIS A CA 1
ATOM 667 C C . HIS A 1 83 ? -2.657 -4.391 -9.538 1.00 91.38 83 HIS A C 1
ATOM 669 O O . HIS A 1 83 ? -3.419 -4.702 -8.631 1.00 91.38 83 HIS A O 1
ATOM 675 N N . ASN A 1 84 ? -2.400 -3.119 -9.844 1.00 92.25 84 ASN A N 1
ATOM 676 C CA . ASN A 1 84 ? -2.915 -1.966 -9.112 1.00 92.25 84 ASN A CA 1
ATOM 677 C C . ASN A 1 84 ? -3.951 -1.204 -9.962 1.00 92.25 84 ASN A C 1
ATOM 679 O O . ASN A 1 84 ? -3.554 -0.343 -10.748 1.00 92.25 84 ASN A O 1
ATOM 683 N N . PRO A 1 85 ? -5.267 -1.460 -9.795 1.00 93.56 85 PRO A N 1
ATOM 684 C CA . PRO A 1 85 ? -6.317 -0.780 -10.559 1.00 93.56 85 PRO A CA 1
ATOM 685 C C . PRO A 1 85 ? -6.261 0.750 -10.482 1.00 93.56 85 PRO A C 1
ATOM 687 O O . PRO A 1 85 ? -6.487 1.428 -11.483 1.00 93.56 85 PRO A O 1
ATOM 690 N N . PHE A 1 86 ? -5.921 1.302 -9.313 1.00 92.25 86 PHE A N 1
ATOM 691 C CA . PHE A 1 86 ? -5.736 2.741 -9.145 1.00 92.25 86 PHE A CA 1
ATOM 692 C C . PHE A 1 86 ? -4.633 3.289 -10.054 1.00 92.25 86 PHE A C 1
ATOM 694 O O . PHE A 1 86 ? -4.802 4.361 -10.625 1.00 92.25 86 PHE A O 1
ATOM 701 N N . PHE A 1 87 ? -3.515 2.582 -10.196 1.00 9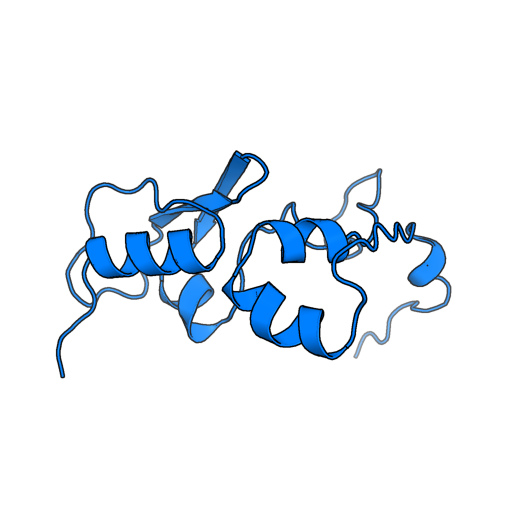0.94 87 PHE A N 1
ATOM 702 C CA . PHE A 1 87 ? -2.433 3.012 -11.079 1.00 90.94 87 PHE A CA 1
ATOM 703 C C . PHE A 1 87 ? -2.737 2.697 -12.553 1.00 90.94 87 PHE A C 1
ATOM 705 O O . PHE A 1 87 ? -2.497 3.524 -13.428 1.00 90.94 87 PHE A O 1
ATOM 712 N N . ALA A 1 88 ? -3.368 1.554 -12.831 1.00 92.12 88 ALA A N 1
ATOM 713 C CA . ALA A 1 88 ? -3.764 1.144 -14.175 1.00 92.12 88 ALA A CA 1
ATOM 714 C C . ALA A 1 88 ? -4.645 2.189 -14.880 1.00 92.12 88 ALA A C 1
ATOM 716 O O . ALA A 1 88 ? -4.483 2.410 -16.076 1.00 92.12 88 ALA A O 1
ATOM 717 N N . GLN A 1 89 ? -5.531 2.877 -14.145 1.00 93.50 89 GLN A N 1
ATOM 718 C CA . GLN A 1 89 ? -6.436 3.881 -14.725 1.00 93.50 89 GLN A CA 1
ATOM 719 C C . GLN A 1 89 ? -5.701 5.052 -15.405 1.00 93.50 89 GLN A C 1
ATOM 721 O O . GLN A 1 89 ? -6.248 5.662 -16.320 1.00 93.50 89 GLN A O 1
ATOM 726 N N . ILE A 1 90 ? -4.491 5.382 -14.937 1.00 91.56 90 ILE A N 1
ATOM 727 C CA . ILE A 1 90 ? -3.661 6.458 -15.499 1.00 91.56 90 ILE A CA 1
ATOM 728 C C . ILE A 1 90 ? -2.564 5.921 -16.420 1.00 91.56 90 ILE A C 1
ATOM 730 O O . ILE A 1 90 ? -2.097 6.651 -17.287 1.00 91.56 90 ILE A O 1
ATOM 734 N N . TRP A 1 91 ? -2.173 4.658 -16.242 1.00 91.06 91 TRP A N 1
ATOM 735 C CA . TRP A 1 91 ? -1.125 4.007 -17.018 1.00 91.06 91 TRP A CA 1
ATOM 736 C C . TRP A 1 91 ? -1.626 3.527 -18.384 1.00 91.06 91 TRP A C 1
ATOM 738 O O . TRP A 1 91 ? -1.122 3.956 -19.415 1.00 91.06 91 TRP A O 1
ATOM 748 N N . VAL A 1 92 ? -2.679 2.702 -18.399 1.00 90.88 92 VAL A N 1
ATOM 749 C CA . VAL A 1 92 ? -3.206 2.025 -19.601 1.00 90.88 92 VAL A CA 1
ATOM 750 C C . VAL A 1 92 ? -3.562 2.976 -20.756 1.00 90.88 92 VAL A C 1
ATOM 752 O O . VAL A 1 92 ? -3.343 2.607 -21.904 1.00 90.88 92 VAL A O 1
ATOM 755 N N . PRO A 1 93 ? -4.079 4.202 -20.539 1.00 93.50 93 PRO A N 1
ATOM 756 C CA . PRO A 1 93 ? -4.341 5.119 -21.652 1.00 93.50 93 PRO A CA 1
ATOM 757 C C . PRO A 1 93 ? -3.088 5.599 -22.401 1.00 93.50 93 PRO A C 1
ATOM 759 O O . PRO A 1 93 ? -3.213 6.131 -23.502 1.00 93.50 93 PRO A O 1
ATOM 762 N N . LEU A 1 94 ? -1.906 5.475 -21.793 1.00 92.44 94 LEU A N 1
ATOM 763 C CA . LEU A 1 94 ? -0.638 5.996 -22.307 1.00 92.44 94 LEU A CA 1
ATOM 764 C C . LEU A 1 94 ? 0.334 4.884 -22.732 1.00 92.44 94 LEU A C 1
ATOM 766 O O . LEU A 1 94 ? 1.397 5.193 -23.265 1.00 92.44 94 LEU A O 1
ATOM 770 N N . HIS A 1 95 ? -0.031 3.620 -22.508 1.00 91.12 95 HIS A N 1
ATOM 771 C CA . HIS A 1 95 ? 0.867 2.471 -22.551 1.00 91.12 95 HIS A CA 1
ATOM 772 C C . HIS A 1 95 ? 0.184 1.221 -23.126 1.00 91.12 95 HIS A C 1
ATOM 774 O O . HIS A 1 95 ? -1.033 1.064 -23.015 1.00 91.12 95 HIS A O 1
ATOM 780 N N . ASP A 1 96 ? 0.960 0.321 -23.735 1.00 88.25 96 ASP A N 1
ATOM 781 C CA . ASP A 1 96 ? 0.438 -0.965 -24.215 1.00 88.25 96 ASP A CA 1
ATOM 782 C C . ASP A 1 96 ? 0.143 -1.883 -23.010 1.00 88.25 96 ASP A C 1
ATOM 784 O O . ASP A 1 96 ? 0.993 -1.993 -22.136 1.00 88.25 96 ASP A O 1
ATOM 788 N N . PRO A 1 97 ? -1.020 -2.550 -22.897 1.00 80.69 97 PRO A N 1
ATOM 789 C CA . PRO A 1 97 ? -1.313 -3.428 -21.758 1.00 80.69 97 PRO A CA 1
ATOM 790 C C . PRO A 1 97 ? -0.323 -4.589 -21.554 1.00 80.69 97 PRO A C 1
ATOM 792 O O . PRO A 1 97 ? -0.208 -5.091 -20.432 1.00 80.69 97 PRO A O 1
ATOM 795 N N . ASP A 1 98 ? 0.363 -5.016 -22.618 1.00 84.69 98 ASP A N 1
ATOM 796 C CA . ASP A 1 98 ? 1.281 -6.159 -22.611 1.00 84.69 98 ASP A CA 1
ATOM 797 C C . ASP A 1 98 ? 2.757 -5.753 -22.453 1.00 84.69 98 ASP A C 1
ATOM 799 O O . ASP A 1 98 ? 3.643 -6.613 -22.472 1.00 84.69 98 ASP A O 1
ATOM 803 N N . GLU A 1 99 ? 3.051 -4.465 -22.267 1.00 85.81 99 GLU A N 1
ATOM 804 C CA . GLU A 1 99 ? 4.420 -4.017 -22.028 1.00 85.81 99 GLU A CA 1
ATOM 805 C C . GLU A 1 99 ? 5.001 -4.573 -20.708 1.00 85.81 99 GLU A C 1
ATOM 807 O O . GLU A 1 99 ? 4.296 -4.926 -19.752 1.00 85.81 99 GLU A O 1
ATOM 812 N N . ASP A 1 100 ? 6.324 -4.709 -20.671 1.00 86.06 100 ASP A N 1
ATOM 813 C CA . ASP A 1 100 ? 7.064 -5.235 -19.521 1.00 86.06 100 ASP A CA 1
ATOM 814 C C . ASP A 1 100 ? 8.431 -4.551 -19.4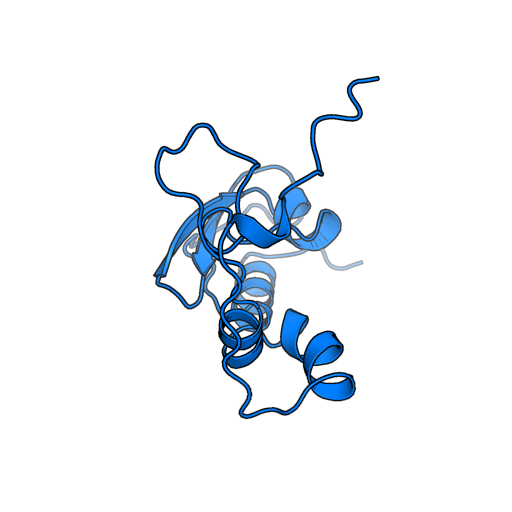26 1.00 86.06 100 ASP A C 1
ATOM 816 O O . ASP A 1 100 ? 9.483 -5.194 -19.405 1.00 86.06 100 ASP A O 1
ATOM 820 N N . ASN A 1 101 ? 8.421 -3.216 -19.469 1.00 85.31 101 ASN A N 1
ATOM 821 C CA . ASN A 1 101 ? 9.650 -2.444 -19.453 1.00 85.31 101 ASN A CA 1
ATOM 822 C C . ASN A 1 101 ? 10.336 -2.524 -18.084 1.00 85.31 101 ASN A C 1
ATOM 824 O O . ASN A 1 101 ? 9.724 -2.509 -17.015 1.00 85.31 101 ASN A O 1
ATOM 828 N N . VAL A 1 102 ? 11.661 -2.600 -18.141 1.00 83.31 102 VAL A N 1
ATOM 829 C CA . VAL A 1 102 ? 12.545 -2.664 -16.984 1.00 83.31 102 VAL A CA 1
ATOM 830 C C . VAL A 1 102 ? 13.611 -1.619 -17.190 1.00 83.31 102 VAL A C 1
ATOM 832 O O . VAL A 1 102 ? 14.442 -1.758 -18.087 1.00 83.31 102 VAL A O 1
ATOM 835 N N . TYR A 1 103 ? 13.594 -0.584 -16.361 1.00 82.00 103 TYR A N 1
ATOM 836 C CA . TYR A 1 103 ? 14.621 0.443 -16.414 1.00 82.00 103 TYR A CA 1
ATOM 837 C C . TYR A 1 103 ? 15.505 0.332 -15.181 1.00 82.00 103 TYR A C 1
ATOM 839 O O . TYR A 1 103 ? 15.015 0.387 -14.049 1.00 82.00 103 TYR A O 1
ATOM 847 N N . GLY A 1 104 ? 16.800 0.125 -15.388 1.00 79.25 104 GLY A N 1
ATOM 848 C CA . GLY A 1 104 ? 17.750 0.012 -14.298 1.00 79.25 104 GLY A CA 1
ATOM 849 C C . GLY A 1 104 ? 18.064 1.369 -13.659 1.00 79.25 104 GLY A C 1
ATOM 850 O O . GLY A 1 104 ? 17.477 2.395 -14.018 1.00 79.25 104 GLY A O 1
ATOM 851 N N . PRO A 1 105 ? 18.976 1.396 -12.674 1.00 73.94 105 PRO A N 1
ATOM 852 C CA . PRO A 1 105 ? 19.359 2.625 -11.982 1.00 73.94 105 PRO A CA 1
ATOM 853 C C . PRO A 1 105 ? 19.956 3.698 -12.894 1.00 73.94 105 PRO A C 1
ATOM 855 O O . PRO A 1 105 ? 19.923 4.869 -12.526 1.00 73.94 105 PRO A O 1
ATOM 858 N N . GLU A 1 106 ? 20.457 3.324 -14.072 1.00 78.50 106 GLU A N 1
ATOM 859 C CA . GLU A 1 106 ? 21.032 4.235 -15.061 1.00 78.50 106 GLU A CA 1
ATOM 860 C C . GLU A 1 106 ? 20.064 5.341 -15.507 1.00 78.50 106 GLU A C 1
ATOM 862 O O . GLU A 1 106 ? 20.497 6.395 -15.964 1.00 78.50 106 GLU A O 1
ATOM 867 N N . ILE A 1 107 ? 18.747 5.169 -15.327 1.00 77.50 107 ILE A N 1
ATOM 868 C CA . ILE A 1 107 ? 17.780 6.249 -15.596 1.00 77.50 107 ILE A CA 1
ATOM 869 C C . ILE A 1 107 ? 17.943 7.457 -14.671 1.00 77.50 107 ILE A C 1
ATOM 871 O O . ILE A 1 107 ? 17.431 8.536 -14.972 1.00 77.50 107 ILE A O 1
ATOM 875 N N . PHE A 1 108 ? 18.619 7.270 -13.539 1.00 72.06 108 PHE A N 1
ATOM 876 C CA . PHE A 1 108 ? 18.937 8.321 -12.583 1.00 72.06 108 PHE A CA 1
ATOM 877 C C . PHE A 1 108 ? 20.348 8.884 -12.790 1.00 72.06 108 PHE A C 1
ATOM 879 O O . PHE A 1 108 ? 20.753 9.787 -12.053 1.00 72.06 108 PHE A O 1
ATOM 886 N N . ASP A 1 109 ? 21.099 8.407 -13.786 1.00 76.31 109 ASP A N 1
ATOM 887 C CA . ASP A 1 109 ? 22.408 8.967 -14.107 1.00 76.31 109 ASP A CA 1
ATOM 888 C C . ASP A 1 109 ? 22.263 10.459 -14.452 1.00 76.31 109 ASP A C 1
ATOM 890 O O . ASP A 1 109 ? 21.399 10.877 -15.226 1.00 76.31 109 ASP A O 1
ATOM 894 N N . GLY A 1 110 ? 23.095 11.298 -13.832 1.00 70.94 110 GLY A N 1
ATOM 895 C CA . GLY A 1 110 ? 23.040 12.752 -14.006 1.00 70.94 110 GLY A CA 1
ATOM 896 C C . GLY A 1 110 ? 21.966 13.473 -13.180 1.00 70.94 110 GLY A C 1
ATOM 897 O O . GLY A 1 110 ? 21.926 14.702 -13.208 1.00 70.94 110 GLY A O 1
ATOM 898 N N . TRP A 1 111 ? 21.157 12.765 -12.381 1.00 66.81 111 TRP A N 1
ATOM 899 C CA . TRP A 1 111 ? 20.235 13.356 -11.393 1.00 66.81 111 TRP A CA 1
ATOM 900 C C . TRP A 1 111 ? 20.932 13.684 -10.059 1.00 66.81 111 TRP A C 1
ATOM 902 O O . TRP A 1 111 ? 20.345 13.587 -8.976 1.00 66.81 111 TRP A O 1
ATOM 912 N N . GLU A 1 112 ? 22.207 14.072 -10.107 1.00 67.19 112 GLU A N 1
ATOM 913 C CA . GLU A 1 112 ? 22.983 14.379 -8.909 1.00 67.19 112 GLU A CA 1
ATOM 914 C C . GLU A 1 112 ? 22.535 15.706 -8.272 1.00 67.19 112 GLU A C 1
ATOM 916 O O . GLU A 1 112 ? 22.969 16.794 -8.636 1.00 67.19 112 GLU A O 1
ATOM 921 N N . LYS A 1 113 ? 21.640 15.563 -7.286 1.00 55.16 113 LYS A N 1
ATOM 922 C CA . LYS A 1 113 ? 21.343 16.456 -6.153 1.00 55.16 113 LYS A CA 1
ATOM 923 C C . LYS A 1 113 ? 21.212 17.948 -6.478 1.00 55.16 113 LYS A C 1
ATOM 925 O O . LYS A 1 113 ? 22.095 18.753 -6.191 1.00 55.16 113 LYS A O 1
ATOM 930 N N . GLY A 1 114 ? 19.994 18.342 -6.842 1.00 49.03 114 GLY A N 1
ATOM 931 C CA . GLY A 1 114 ? 19.447 19.617 -6.377 1.00 49.03 114 GLY A CA 1
ATOM 932 C C . GLY A 1 114 ? 19.206 19.559 -4.865 1.00 49.03 114 GLY A C 1
ATOM 933 O O . GLY A 1 114 ? 18.074 19.374 -4.427 1.00 49.03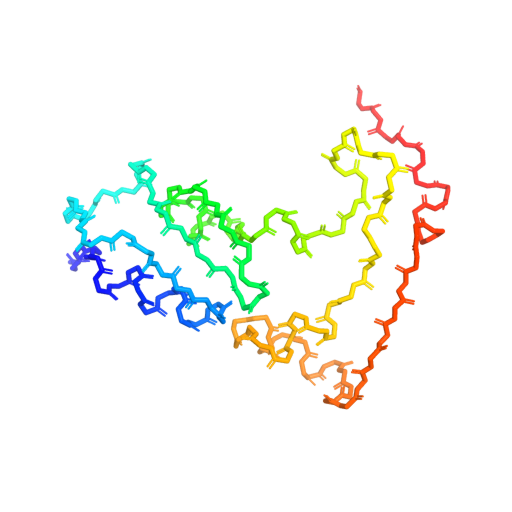 114 GLY A O 1
ATOM 934 N N . ASN A 1 115 ? 20.272 19.664 -4.070 1.00 44.78 115 ASN A N 1
ATOM 935 C CA . ASN A 1 115 ? 20.150 20.050 -2.670 1.00 44.78 115 ASN A CA 1
ATOM 936 C C . ASN A 1 115 ? 19.938 21.567 -2.644 1.00 44.78 115 ASN A C 1
ATOM 938 O O . ASN A 1 115 ? 20.788 22.314 -3.126 1.00 44.78 115 ASN A O 1
ATOM 942 N N . ASN A 1 116 ? 18.787 21.984 -2.122 1.00 40.59 116 ASN A N 1
ATOM 943 C CA . ASN A 1 116 ? 18.529 23.355 -1.687 1.00 40.59 116 ASN A CA 1
ATOM 944 C C . ASN A 1 116 ? 19.575 23.815 -0.663 1.00 40.59 116 ASN A C 1
ATOM 946 O O . ASN A 1 116 ? 19.887 23.002 0.240 1.00 40.59 116 ASN A O 1
#

Foldseek 3Di:
DFFDWVVNVQVLLQLQLWGFPDPGDDTNDQAAWTWIAHNVGDIDIDGNCCVPVVVDDHPVLDFDDPDPDPATAWNFVLVSLLRNNVSVVVDVVPDPNPDGDTGGPCVCVPVPDPDD

Sequence (116 aa):
MSLFTIEDMQKAAAFRGGKCLSAEMTQGDWDTPLEWQCAEGHRFTASPRVVLLGGHWCPDCMPWPYRDEPNPRPWHWDKVAKHNPFFAQIWVPLHDPDEDNVYGPEIFDGWEKGNN